Protein AF-A0A920HH70-F1 (afdb_monomer_lite)

Secondary structure (DSSP, 8-state):
---HHHHHHSHHHHHHHHHHTT---THHHHHHHHHHHHHHHHHHHHHHHHHHHHHHHHHHHHHHHTT---THHHHHHHHHHHHHHHHHHHHHHHHHHHHHHHHHHHHSPPPPPTT--

pLDDT: mean 84.67, std 9.02, range [58.12, 95.19]

Structure (mmCIF, N/CA/C/O backbone):
data_AF-A0A920HH70-F1
#
_entry.id   AF-A0A920HH70-F1
#
loop_
_atom_site.group_PDB
_atom_site.id
_atom_site.type_symbol
_atom_site.label_atom_id
_atom_site.label_alt_id
_atom_site.label_comp_id
_atom_site.label_asym_id
_atom_site.label_entity_id
_atom_site.label_seq_id
_atom_site.pdbx_PDB_ins_code
_atom_site.Cartn_x
_atom_site.Cartn_y
_atom_site.Cartn_z
_atom_site.occupancy
_atom_site.B_iso_or_equiv
_atom_site.auth_seq_id
_atom_site.auth_comp_id
_atom_site.auth_asym_id
_atom_site.auth_atom_id
_atom_site.pdbx_PDB_model_num
ATOM 1 N N . MET A 1 1 ? -2.884 -3.238 21.094 1.00 62.09 1 MET A N 1
ATOM 2 C CA . MET A 1 1 ? -3.672 -2.290 20.277 1.00 62.09 1 MET A CA 1
ATOM 3 C C . MET A 1 1 ? -4.639 -3.093 19.441 1.00 62.09 1 MET A C 1
ATOM 5 O O . MET A 1 1 ? -4.300 -4.215 19.083 1.00 62.09 1 MET A O 1
ATOM 9 N N . LEU A 1 2 ? -5.824 -2.552 19.180 1.00 64.88 2 LEU A N 1
ATOM 10 C CA . LEU A 1 2 ? -6.809 -3.215 18.337 1.00 64.88 2 LEU A CA 1
ATOM 11 C C . LEU A 1 2 ? -6.261 -3.312 16.903 1.00 64.88 2 LEU A C 1
ATOM 13 O O . LEU A 1 2 ? -5.752 -2.325 16.374 1.00 64.88 2 LEU A O 1
ATOM 17 N N . SER A 1 3 ? -6.305 -4.493 16.290 1.00 76.50 3 SER A N 1
ATOM 18 C CA . SER A 1 3 ? -5.786 -4.678 14.931 1.00 76.50 3 SER A CA 1
ATOM 19 C C . SER A 1 3 ? -6.721 -4.033 13.908 1.00 76.50 3 SER A C 1
ATOM 21 O O . SER A 1 3 ? -7.940 -4.154 14.013 1.00 76.50 3 SER A O 1
ATOM 23 N N . ILE A 1 4 ? -6.161 -3.402 12.871 1.00 80.06 4 ILE A N 1
ATOM 24 C CA . ILE A 1 4 ? -6.936 -2.832 11.749 1.00 80.06 4 ILE A CA 1
ATOM 25 C C . ILE A 1 4 ? -7.848 -3.875 11.109 1.00 80.06 4 ILE A C 1
ATOM 27 O O . ILE A 1 4 ? -8.967 -3.554 10.713 1.00 80.06 4 ILE A O 1
ATOM 31 N N . ASP A 1 5 ? -7.372 -5.116 11.001 1.00 77.50 5 ASP A N 1
ATOM 32 C CA . ASP A 1 5 ? -8.153 -6.219 10.451 1.00 77.50 5 ASP A CA 1
ATOM 33 C C . ASP A 1 5 ? -9.372 -6.527 11.325 1.00 77.50 5 ASP A C 1
ATOM 35 O O . ASP A 1 5 ? -10.465 -6.704 10.800 1.00 77.50 5 ASP A O 1
ATOM 39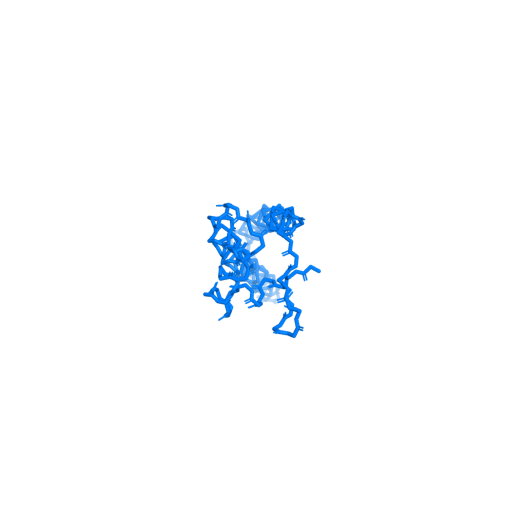 N N . THR A 1 6 ? -9.231 -6.479 12.652 1.00 78.31 6 THR A N 1
ATOM 40 C CA . THR A 1 6 ? -10.356 -6.613 13.592 1.00 78.31 6 THR A CA 1
ATOM 41 C C . THR A 1 6 ? -11.339 -5.453 13.446 1.00 78.31 6 THR A C 1
ATOM 43 O O . THR A 1 6 ? -12.541 -5.679 13.388 1.00 78.31 6 THR A O 1
ATOM 46 N N . ILE A 1 7 ? -10.842 -4.220 13.308 1.00 80.50 7 ILE A N 1
ATOM 47 C CA . ILE A 1 7 ? -11.682 -3.030 13.097 1.00 80.50 7 ILE A CA 1
ATOM 48 C C . ILE A 1 7 ? -12.455 -3.122 11.773 1.00 80.50 7 ILE A C 1
ATOM 50 O O . ILE A 1 7 ? -13.619 -2.735 11.705 1.00 80.50 7 ILE A O 1
ATOM 54 N N . SER A 1 8 ? -11.811 -3.631 10.721 1.00 77.38 8 SER A N 1
ATOM 55 C CA . SER A 1 8 ? -12.407 -3.729 9.385 1.00 77.38 8 SER A CA 1
ATOM 56 C C . SER A 1 8 ? -13.405 -4.885 9.284 1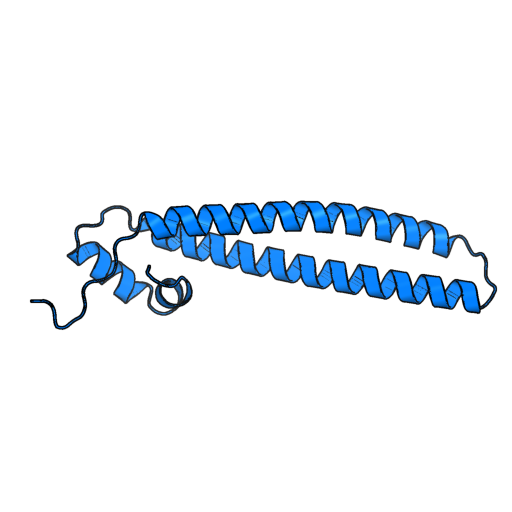.00 77.38 8 SER A C 1
ATOM 58 O O . SER A 1 8 ? -14.469 -4.709 8.699 1.00 77.38 8 SER A O 1
ATOM 60 N N . ASN A 1 9 ? -13.087 -6.047 9.863 1.00 81.31 9 ASN A N 1
ATOM 61 C CA . ASN A 1 9 ? -13.943 -7.236 9.816 1.00 81.31 9 ASN A CA 1
ATOM 62 C C . ASN A 1 9 ? -15.110 -7.152 10.809 1.00 81.31 9 ASN A C 1
ATOM 64 O O . ASN A 1 9 ? -16.223 -7.554 10.480 1.00 81.31 9 ASN A O 1
ATOM 68 N N . ASN A 1 10 ? -14.880 -6.580 11.995 1.00 83.31 10 ASN A N 1
ATOM 69 C CA . ASN A 1 10 ? -15.850 -6.523 13.090 1.00 83.31 10 ASN A CA 1
ATOM 70 C C . ASN A 1 10 ? -16.175 -5.065 13.444 1.00 83.31 10 ASN A C 1
ATOM 72 O O . ASN A 1 10 ? -16.160 -4.658 14.611 1.00 83.31 10 ASN A O 1
ATOM 76 N N . LYS A 1 11 ? -16.454 -4.248 12.423 1.00 82.62 11 LYS A N 1
ATOM 77 C CA . LYS A 1 11 ? -16.740 -2.814 12.579 1.00 82.62 11 LYS A CA 1
ATOM 78 C C . LYS A 1 11 ? -17.871 -2.550 13.574 1.00 82.62 11 LYS A C 1
ATOM 80 O O . LYS A 1 11 ? -17.734 -1.694 14.443 1.00 82.62 11 LYS A O 1
ATOM 85 N N . GLU A 1 12 ? -18.980 -3.277 13.462 1.00 82.81 12 GLU A N 1
ATOM 86 C CA . GLU A 1 12 ? -20.149 -3.082 14.329 1.00 82.81 12 GLU A CA 1
ATOM 87 C C . GLU A 1 12 ? -19.837 -3.404 15.792 1.00 82.81 12 GLU A C 1
ATOM 89 O O . GLU A 1 12 ? -20.122 -2.604 16.682 1.00 82.81 12 GLU A O 1
ATOM 94 N N . GLU A 1 13 ? -19.173 -4.531 16.034 1.00 82.12 13 GLU A N 1
ATOM 95 C CA . GLU A 1 13 ? -18.743 -4.957 17.366 1.00 82.12 13 GLU A CA 1
ATOM 96 C C . GLU A 1 13 ? -17.749 -3.959 17.977 1.00 82.12 13 GLU A C 1
ATOM 98 O O . GLU A 1 13 ? -17.882 -3.561 19.135 1.00 82.12 13 GLU A O 1
ATOM 103 N N . THR A 1 14 ? -16.825 -3.453 17.156 1.00 83.38 14 THR A N 1
ATOM 104 C CA . THR A 1 14 ? -15.879 -2.401 17.537 1.00 83.38 14 THR A CA 1
ATOM 105 C C . THR A 1 14 ? -16.597 -1.121 17.952 1.00 83.38 14 THR A C 1
ATOM 107 O O . THR A 1 14 ? -16.295 -0.552 19.000 1.00 83.38 14 THR A O 1
ATOM 110 N N . LEU A 1 15 ? -17.596 -0.679 17.187 1.00 84.62 15 LEU A N 1
ATOM 111 C CA . LEU A 1 15 ? -18.393 0.504 17.514 1.00 84.62 15 LEU A CA 1
ATOM 112 C C . LEU A 1 15 ? -19.191 0.322 18.813 1.00 84.62 15 LEU A C 1
ATOM 114 O O . LEU A 1 15 ? -19.272 1.253 19.616 1.00 84.62 15 LEU A O 1
ATOM 118 N N . ILE A 1 16 ? -19.768 -0.862 19.038 1.00 83.69 16 ILE A N 1
ATOM 119 C CA . ILE A 1 16 ? -20.511 -1.183 20.265 1.00 83.69 16 ILE A CA 1
ATOM 120 C C . ILE A 1 16 ? -19.569 -1.192 21.473 1.00 83.69 16 ILE A C 1
ATOM 122 O O . ILE A 1 16 ? -19.869 -0.557 22.485 1.00 83.69 16 ILE A O 1
ATOM 126 N N . GLY A 1 17 ? -18.415 -1.853 21.365 1.00 82.69 17 GLY A N 1
ATOM 127 C CA . GLY A 1 17 ? -17.402 -1.911 22.418 1.00 82.69 17 GLY A CA 1
ATOM 128 C C . GLY A 1 17 ? -16.839 -0.535 22.778 1.00 82.69 17 GLY A C 1
ATOM 129 O O . GLY A 1 17 ? -16.720 -0.187 23.955 1.00 82.69 17 GLY A O 1
ATOM 130 N N . LEU A 1 18 ? -16.579 0.297 21.769 1.00 84.19 18 LEU A N 1
ATOM 131 C CA . LEU A 1 18 ? -16.127 1.674 21.962 1.00 84.19 18 LEU A CA 1
ATOM 132 C C . LEU A 1 18 ? -17.201 2.547 22.615 1.00 84.19 18 LEU A C 1
ATOM 134 O O . LEU A 1 18 ? -16.889 3.294 23.543 1.00 84.19 18 LEU A O 1
ATOM 138 N N . LYS A 1 19 ? -18.472 2.402 22.217 1.00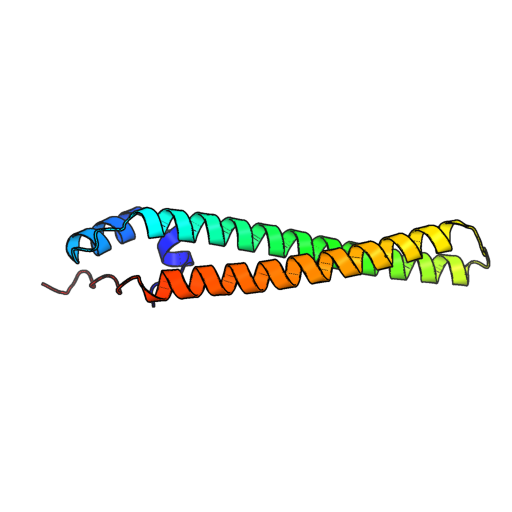 83.62 19 LYS A N 1
ATOM 139 C CA . LYS A 1 19 ? -19.596 3.071 22.891 1.00 83.62 19 LYS A CA 1
ATOM 140 C C . LYS A 1 19 ? -19.731 2.644 24.351 1.00 83.62 19 LYS A C 1
ATOM 142 O O . LYS A 1 19 ? -19.890 3.516 25.201 1.00 83.62 19 LYS A O 1
ATOM 147 N N . LYS A 1 20 ? -19.631 1.341 24.657 1.00 82.12 20 LYS A N 1
ATOM 148 C CA . LYS A 1 20 ? -19.655 0.823 26.041 1.00 82.12 20 LYS A CA 1
ATOM 149 C C . LYS A 1 20 ? -18.550 1.447 26.895 1.00 82.12 20 LYS A C 1
ATOM 151 O O . LYS A 1 20 ? -18.779 1.784 28.049 1.00 82.12 20 LYS A O 1
ATOM 156 N N . ARG A 1 21 ? -17.374 1.675 26.305 1.00 80.31 21 ARG A N 1
ATOM 157 C CA . ARG A 1 21 ? -16.237 2.339 26.956 1.00 80.31 21 ARG A CA 1
ATOM 158 C C . ARG A 1 21 ? -16.368 3.869 27.046 1.00 80.31 21 ARG A C 1
ATOM 160 O O . ARG A 1 21 ? -15.481 4.529 27.578 1.00 80.31 21 ARG A O 1
ATOM 167 N N . GLY A 1 22 ? -17.453 4.448 26.527 1.00 79.94 22 GLY A N 1
ATOM 168 C CA . GLY A 1 22 ? -17.688 5.893 26.520 1.00 79.94 22 GLY A CA 1
ATOM 169 C C . GLY A 1 22 ? -16.872 6.657 25.473 1.00 79.94 22 GLY A C 1
ATOM 170 O O . GLY A 1 22 ? -16.751 7.881 25.562 1.00 79.94 22 GLY A O 1
ATOM 171 N N . PHE A 1 23 ? -16.307 5.966 24.481 1.00 83.44 23 PHE A N 1
ATOM 172 C CA . PHE A 1 23 ? -15.563 6.599 23.398 1.00 83.44 23 PHE A CA 1
ATOM 173 C C . PHE A 1 23 ? -16.529 7.310 22.443 1.00 83.44 23 PHE A C 1
ATOM 175 O O . PHE A 1 23 ? -17.437 6.701 21.876 1.00 83.44 23 PHE A O 1
ATOM 182 N N . LYS A 1 24 ? -16.352 8.626 22.292 1.00 79.06 24 LYS A N 1
ATOM 183 C CA . LYS A 1 24 ? -17.288 9.487 21.550 1.00 79.06 24 LYS A CA 1
ATOM 184 C C . L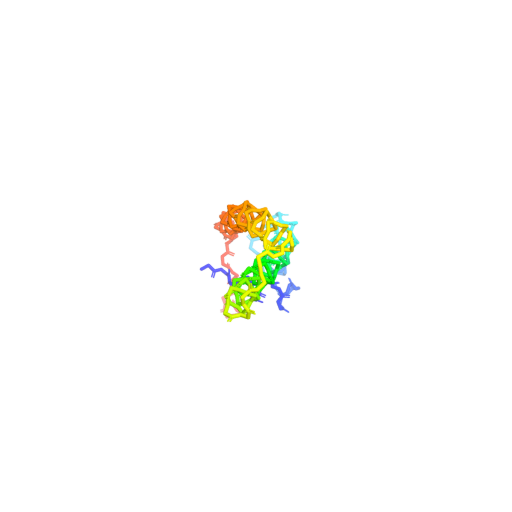YS A 1 24 ? -16.951 9.605 20.064 1.00 79.06 24 LYS A C 1
ATOM 186 O O . LYS A 1 24 ? -17.854 9.821 19.259 1.00 79.06 24 LYS A O 1
ATOM 191 N N . ASP A 1 25 ? -15.680 9.455 19.695 1.00 80.19 25 ASP A N 1
ATOM 192 C CA . ASP A 1 25 ? -15.216 9.723 18.332 1.00 80.19 25 ASP A CA 1
ATOM 193 C C . ASP A 1 25 ? -15.238 8.475 17.440 1.00 80.19 25 ASP A C 1
ATOM 195 O O . ASP A 1 25 ? -14.227 7.959 16.976 1.00 80.19 25 ASP A O 1
ATOM 199 N N . LEU A 1 26 ? -16.439 7.960 17.195 1.00 82.44 26 LEU A N 1
ATOM 200 C CA . LEU A 1 26 ? -16.641 6.757 16.383 1.00 82.44 26 LEU A CA 1
ATOM 201 C C . LEU A 1 26 ? -16.247 6.953 14.909 1.00 82.44 26 LEU A C 1
ATOM 203 O O . LEU A 1 26 ? -15.982 5.976 14.215 1.00 82.44 26 LEU A O 1
ATOM 207 N N . LYS A 1 27 ? -16.159 8.205 14.440 1.00 84.69 27 LYS A N 1
ATOM 208 C CA . LYS A 1 27 ? -15.751 8.546 13.067 1.00 84.69 27 LYS A CA 1
ATOM 209 C C . LYS A 1 27 ? -14.296 8.181 12.788 1.00 84.69 27 LYS A C 1
ATOM 211 O O . LYS A 1 27 ? -13.915 7.992 11.635 1.00 84.69 27 LYS A O 1
ATOM 216 N N . ILE A 1 28 ? -13.483 8.058 13.837 1.00 86.12 28 ILE A N 1
ATOM 217 C CA . ILE A 1 28 ? -12.087 7.643 13.724 1.00 86.12 28 ILE A CA 1
ATOM 218 C C . ILE A 1 28 ? -11.972 6.226 13.136 1.00 86.12 28 ILE A C 1
ATOM 220 O O . ILE A 1 28 ? -11.019 5.939 12.419 1.00 86.12 28 ILE A O 1
ATOM 224 N N . ILE A 1 29 ? -12.974 5.370 13.373 1.00 86.19 29 ILE A N 1
ATOM 225 C CA . ILE A 1 29 ? -13.035 4.006 12.837 1.00 86.19 29 ILE A CA 1
ATOM 226 C C . ILE A 1 29 ? -13.200 4.020 11.322 1.00 86.19 29 ILE A C 1
ATOM 228 O O . ILE A 1 29 ? -12.440 3.352 10.623 1.00 86.19 29 ILE A O 1
ATOM 232 N N . ASP A 1 30 ? -14.132 4.827 10.812 1.00 87.81 30 ASP A N 1
ATOM 233 C CA . ASP A 1 30 ? -14.303 5.020 9.370 1.00 87.81 30 ASP A CA 1
ATOM 234 C C . ASP A 1 30 ? -13.019 5.566 8.741 1.00 87.81 30 ASP A C 1
ATOM 236 O O . ASP A 1 30 ? -12.528 5.022 7.755 1.00 87.81 30 ASP A O 1
ATOM 240 N N . LYS A 1 31 ? -12.395 6.560 9.386 1.00 89.31 31 LYS A N 1
ATOM 241 C CA . LYS A 1 31 ? -11.138 7.150 8.916 1.00 89.31 31 LYS A CA 1
ATOM 242 C C . LYS A 1 31 ? -9.995 6.131 8.845 1.00 89.31 31 LYS A C 1
ATOM 244 O O . LYS A 1 31 ? -9.224 6.153 7.889 1.00 89.31 31 LYS A O 1
ATOM 249 N N . ILE A 1 32 ? -9.870 5.235 9.825 1.00 89.19 32 ILE A N 1
ATOM 250 C CA . ILE A 1 32 ? -8.858 4.165 9.809 1.00 89.19 32 ILE A CA 1
ATOM 251 C C . ILE A 1 32 ? -9.128 3.175 8.679 1.00 89.19 32 ILE A C 1
ATOM 253 O O . ILE A 1 32 ? -8.184 2.752 8.011 1.00 89.19 32 ILE A O 1
ATOM 257 N N . ILE A 1 33 ? -10.393 2.815 8.448 1.00 89.25 33 ILE A N 1
ATOM 258 C CA . ILE A 1 33 ? -10.777 1.932 7.342 1.00 89.25 33 ILE A CA 1
ATOM 259 C C . ILE A 1 33 ? -10.421 2.586 6.001 1.00 89.25 33 ILE A C 1
ATOM 261 O O . ILE A 1 33 ? -9.757 1.953 5.180 1.00 89.25 33 ILE A O 1
ATOM 265 N N . ASP A 1 34 ? -10.769 3.859 5.807 1.00 91.25 34 ASP A N 1
ATOM 266 C CA . ASP A 1 34 ? -10.451 4.613 4.589 1.00 91.25 34 ASP A CA 1
ATOM 267 C C . ASP A 1 34 ? -8.940 4.740 4.366 1.00 91.25 34 ASP A C 1
ATOM 269 O O . ASP A 1 34 ? -8.437 4.485 3.268 1.00 91.25 34 ASP A O 1
ATOM 273 N N . LEU A 1 35 ? -8.179 5.070 5.414 1.00 91.94 35 LEU A N 1
ATOM 274 C CA . LEU A 1 35 ? -6.721 5.125 5.333 1.00 91.94 35 LEU A CA 1
ATOM 275 C C . LEU A 1 35 ? -6.122 3.750 5.029 1.00 91.94 35 LEU A C 1
ATOM 277 O O . LEU A 1 35 ? -5.177 3.660 4.249 1.00 91.94 35 LEU A O 1
ATOM 281 N N . ASN A 1 36 ? -6.670 2.669 5.585 1.00 90.50 36 ASN A N 1
ATOM 282 C CA . ASN A 1 36 ? -6.220 1.312 5.282 1.00 90.50 36 ASN A CA 1
ATOM 283 C C . ASN A 1 36 ? -6.508 0.922 3.824 1.00 90.50 36 ASN A C 1
ATOM 285 O O . ASN A 1 36 ? -5.674 0.279 3.184 1.00 90.50 36 ASN A O 1
ATOM 289 N N . LEU A 1 37 ? -7.653 1.334 3.271 1.00 91.44 37 LEU A N 1
ATOM 290 C CA . LEU A 1 37 ? -7.954 1.169 1.847 1.00 91.44 37 LEU A CA 1
ATOM 291 C C . LEU A 1 37 ? -6.970 1.960 0.980 1.00 91.44 37 LEU A C 1
ATOM 293 O O . LEU A 1 37 ? -6.410 1.405 0.033 1.00 91.44 37 LEU A O 1
ATOM 297 N N . SER A 1 38 ? -6.695 3.215 1.345 1.00 92.62 38 SER A N 1
ATOM 298 C CA . SER A 1 38 ? -5.687 4.044 0.678 1.00 92.62 38 SER A CA 1
ATOM 299 C C . SER A 1 38 ? -4.304 3.388 0.726 1.00 92.62 38 SER A C 1
ATOM 301 O O . SER A 1 38 ? -3.658 3.225 -0.306 1.00 92.62 38 SER A O 1
ATOM 303 N N . ARG A 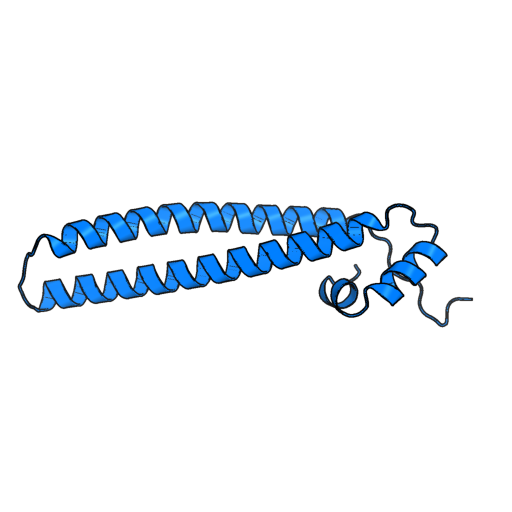1 39 ? -3.891 2.883 1.896 1.00 93.62 39 ARG A N 1
ATOM 304 C CA . ARG A 1 39 ? -2.639 2.138 2.089 1.00 93.62 39 ARG A CA 1
ATOM 305 C C . ARG A 1 39 ? -2.545 0.947 1.139 1.00 93.62 39 ARG A C 1
ATOM 307 O O . ARG A 1 39 ? -1.520 0.779 0.485 1.00 93.62 39 ARG A O 1
ATOM 314 N N . LYS A 1 40 ? -3.596 0.121 1.059 1.00 92.56 40 LYS A N 1
ATOM 315 C CA . LYS A 1 40 ? -3.645 -1.042 0.155 1.00 92.56 40 LYS A CA 1
ATOM 316 C C . LYS A 1 40 ? -3.536 -0.617 -1.310 1.00 92.56 40 LYS A C 1
ATOM 318 O O . LYS A 1 40 ? -2.789 -1.239 -2.057 1.00 92.56 40 LYS A O 1
ATOM 323 N N . LYS A 1 41 ? -4.223 0.459 -1.700 1.00 94.25 41 LYS A N 1
ATOM 324 C CA . LYS A 1 41 ? -4.175 1.003 -3.062 1.00 94.25 41 LYS A CA 1
ATOM 325 C C . LYS A 1 41 ? -2.778 1.511 -3.431 1.00 94.25 41 LYS A C 1
ATOM 327 O O . LYS A 1 41 ? -2.256 1.118 -4.466 1.00 94.25 41 LYS A O 1
ATOM 332 N N . ILE A 1 42 ? -2.157 2.316 -2.567 1.00 93.75 42 ILE A N 1
ATOM 333 C CA . ILE A 1 42 ? -0.790 2.828 -2.764 1.00 93.75 42 ILE A CA 1
ATOM 334 C C . ILE A 1 42 ? 0.204 1.667 -2.862 1.00 93.75 42 ILE A C 1
ATOM 336 O O . ILE A 1 42 ? 1.095 1.678 -3.706 1.00 93.75 42 ILE A O 1
ATOM 340 N N . GLN A 1 43 ? 0.042 0.646 -2.017 1.00 91.88 43 GLN A N 1
ATOM 341 C CA . GLN A 1 43 ? 0.902 -0.532 -2.034 1.00 91.88 43 GLN A CA 1
ATOM 342 C C . GLN A 1 43 ? 0.773 -1.317 -3.347 1.00 91.88 43 GLN A C 1
ATOM 344 O O . GLN A 1 43 ? 1.786 -1.653 -3.951 1.00 91.88 43 GLN A O 1
ATOM 349 N N . GLN A 1 44 ? -0.451 -1.518 -3.839 1.00 95.19 44 GLN A N 1
ATOM 350 C CA . GLN A 1 44 ? -0.689 -2.143 -5.140 1.00 95.19 44 GLN A CA 1
ATOM 351 C C . GLN A 1 44 ? -0.086 -1.326 -6.296 1.00 95.19 44 GLN A C 1
ATOM 353 O O . GLN A 1 44 ? 0.502 -1.893 -7.215 1.00 95.19 44 GLN A O 1
ATOM 358 N N . GLU A 1 45 ? -0.209 0.001 -6.254 1.00 93.62 45 GLU A N 1
ATOM 359 C CA . GLU A 1 45 ? 0.354 0.893 -7.272 1.00 93.62 45 GLU A CA 1
ATOM 360 C C . GLU A 1 45 ? 1.891 0.865 -7.269 1.00 93.62 45 GLU A C 1
ATOM 362 O O . GLU A 1 45 ? 2.514 0.802 -8.328 1.00 93.62 45 GLU A O 1
ATOM 367 N N . LEU A 1 46 ? 2.510 0.813 -6.085 1.00 93.75 46 LEU A N 1
ATOM 368 C CA . LEU A 1 46 ? 3.951 0.600 -5.930 1.00 93.75 46 LEU A CA 1
ATOM 369 C C . LEU A 1 46 ? 4.408 -0.725 -6.533 1.00 93.75 46 LEU A C 1
ATOM 371 O O . LEU A 1 46 ? 5.370 -0.736 -7.302 1.00 93.75 46 LEU A O 1
ATOM 375 N N . ASP A 1 47 ? 3.723 -1.822 -6.217 1.00 93.12 47 ASP A N 1
ATOM 376 C CA . ASP A 1 47 ? 4.053 -3.145 -6.752 1.00 93.12 47 ASP A CA 1
ATOM 377 C C . ASP A 1 47 ? 3.947 -3.162 -8.283 1.00 93.12 47 ASP A C 1
ATOM 379 O O . ASP A 1 47 ? 4.812 -3.714 -8.972 1.00 93.12 47 ASP A O 1
ATOM 383 N N . GLN A 1 48 ? 2.938 -2.485 -8.835 1.00 94.19 48 GLN A N 1
ATOM 384 C CA . GLN A 1 48 ? 2.769 -2.350 -10.277 1.00 94.19 48 GLN A CA 1
ATOM 385 C C . GLN A 1 48 ? 3.889 -1.522 -10.922 1.00 94.19 48 GLN A C 1
ATOM 387 O O . GLN A 1 48 ? 4.440 -1.932 -11.944 1.00 94.19 48 GLN A O 1
ATOM 392 N N . ILE A 1 49 ? 4.300 -0.413 -10.305 1.00 92.81 49 ILE A N 1
ATOM 393 C CA . ILE A 1 49 ? 5.427 0.402 -10.781 1.00 92.81 49 ILE A CA 1
ATOM 394 C C . ILE A 1 49 ? 6.744 -0.379 -10.728 1.00 92.81 49 ILE A C 1
ATOM 396 O O . ILE A 1 49 ? 7.546 -0.306 -11.662 1.00 92.81 49 ILE A O 1
ATOM 400 N N . LEU A 1 50 ? 6.979 -1.150 -9.664 1.00 91.56 50 LEU A N 1
ATOM 401 C CA . LEU A 1 50 ? 8.160 -2.006 -9.548 1.00 91.56 50 LEU A CA 1
ATOM 402 C C . LEU A 1 50 ? 8.167 -3.083 -10.635 1.00 91.56 50 LEU A C 1
ATOM 404 O O . LEU A 1 50 ? 9.203 -3.333 -11.258 1.00 91.56 50 LEU A O 1
ATOM 408 N N . PHE A 1 51 ? 7.010 -3.686 -10.909 1.00 93.06 51 PHE A N 1
ATOM 409 C CA . PHE A 1 51 ? 6.853 -4.635 -12.002 1.00 93.06 51 PHE A CA 1
ATOM 410 C C . PHE A 1 51 ? 7.150 -3.992 -13.365 1.00 93.06 51 PHE A C 1
ATOM 412 O O . PHE A 1 51 ? 7.942 -4.537 -14.139 1.00 93.06 51 PHE A O 1
ATOM 419 N N . GLU A 1 52 ? 6.585 -2.816 -13.648 1.00 91.62 52 GLU A N 1
ATOM 420 C CA . GLU A 1 52 ? 6.833 -2.079 -14.890 1.00 91.62 52 GLU A CA 1
ATOM 421 C C . GLU A 1 52 ? 8.304 -1.681 -15.047 1.00 91.62 52 GLU A C 1
ATOM 423 O O . GLU A 1 52 ? 8.885 -1.897 -16.110 1.00 91.62 52 GLU A O 1
ATOM 428 N N . SER A 1 53 ? 8.938 -1.178 -13.987 1.00 90.50 53 SER A N 1
ATOM 429 C CA . SER A 1 53 ? 10.357 -0.800 -13.979 1.00 90.50 53 SER A CA 1
ATOM 430 C C . SER A 1 53 ? 11.275 -1.991 -14.288 1.00 90.50 53 SER A C 1
ATOM 432 O O . SER A 1 53 ? 12.189 -1.899 -15.118 1.00 90.50 53 SER A O 1
ATOM 434 N N . ASN A 1 54 ? 10.988 -3.154 -13.694 1.00 91.31 54 ASN A N 1
ATOM 435 C CA . ASN A 1 54 ? 11.708 -4.394 -13.980 1.00 91.31 54 ASN A CA 1
ATOM 436 C C . ASN A 1 54 ? 11.495 -4.861 -15.427 1.00 91.31 54 ASN A C 1
ATOM 438 O O . ASN A 1 54 ? 12.433 -5.320 -16.081 1.00 91.31 54 ASN A O 1
ATOM 442 N N . ASN A 1 55 ? 10.274 -4.729 -15.947 1.00 92.38 55 ASN A N 1
ATOM 443 C CA . ASN A 1 55 ? 9.945 -5.096 -17.322 1.00 92.38 55 ASN A CA 1
ATOM 444 C C . ASN A 1 55 ? 10.657 -4.180 -18.332 1.00 92.38 55 ASN A C 1
ATOM 446 O O . ASN A 1 55 ? 11.266 -4.657 -19.287 1.00 92.38 55 ASN A O 1
ATOM 450 N N . ILE A 1 56 ? 10.680 -2.870 -18.074 1.00 89.62 56 ILE A N 1
ATOM 451 C CA . ILE A 1 56 ? 11.441 -1.895 -18.864 1.00 89.62 56 ILE A CA 1
ATOM 452 C C . ILE A 1 56 ? 12.932 -2.242 -18.861 1.00 89.62 56 ILE A C 1
ATOM 454 O O . ILE A 1 56 ? 13.551 -2.274 -19.921 1.00 89.62 56 ILE A O 1
ATOM 458 N N . SER A 1 57 ? 13.499 -2.573 -17.699 1.00 87.94 57 SER A N 1
ATOM 459 C CA . SER A 1 57 ? 14.912 -2.956 -17.580 1.00 87.94 57 SER A CA 1
ATOM 460 C C . SER A 1 57 ? 15.254 -4.201 -18.411 1.00 87.94 57 SER A C 1
ATOM 462 O O . SER A 1 57 ? 16.291 -4.242 -19.082 1.00 87.94 57 SER A O 1
ATOM 464 N N . LYS A 1 58 ? 14.361 -5.203 -18.428 1.00 90.06 58 LYS A N 1
ATOM 465 C CA . LYS A 1 58 ? 14.491 -6.388 -19.292 1.00 90.06 58 LYS A CA 1
ATOM 466 C C . LYS A 1 58 ? 14.417 -6.024 -20.774 1.00 90.06 58 LYS A C 1
ATOM 468 O O . LYS A 1 58 ? 15.323 -6.396 -21.513 1.00 90.06 58 LYS A O 1
ATOM 473 N N . LYS A 1 59 ? 13.419 -5.233 -21.186 1.00 87.38 59 LYS A N 1
ATOM 474 C CA . LYS A 1 59 ? 13.268 -4.770 -22.578 1.00 87.38 59 LYS A CA 1
ATOM 475 C C . LYS A 1 59 ? 14.494 -4.008 -23.066 1.00 87.38 59 LYS A C 1
ATOM 477 O O . LYS A 1 59 ? 14.978 -4.270 -24.159 1.00 87.38 59 LYS A O 1
ATOM 482 N N . ILE A 1 60 ? 15.037 -3.107 -22.245 1.00 85.44 60 ILE A N 1
ATOM 483 C CA . ILE A 1 60 ? 16.274 -2.384 -22.564 1.00 85.44 60 ILE A CA 1
ATOM 484 C C . ILE A 1 60 ? 17.420 -3.382 -22.789 1.00 85.44 60 ILE A C 1
ATOM 486 O O . ILE A 1 60 ? 18.125 -3.292 -23.791 1.00 85.44 60 ILE A O 1
ATOM 490 N N . SER A 1 61 ? 17.580 -4.360 -21.894 1.00 86.62 61 SER A N 1
ATOM 491 C CA . SER A 1 61 ? 18.640 -5.372 -21.997 1.00 86.62 61 SER A CA 1
ATOM 492 C C . SER A 1 61 ? 18.512 -6.243 -23.253 1.00 86.62 61 SER A C 1
ATOM 494 O O . SER A 1 61 ? 19.522 -6.594 -23.858 1.00 86.62 61 SER A O 1
ATOM 496 N N . GLU A 1 62 ? 17.289 -6.592 -23.654 1.00 87.50 62 GLU A N 1
ATOM 497 C CA . GLU A 1 62 ? 17.010 -7.334 -24.889 1.00 87.50 62 GLU A CA 1
ATOM 498 C C . GLU A 1 62 ? 17.330 -6.507 -26.136 1.00 87.50 62 GLU A C 1
ATOM 500 O O . GLU A 1 62 ? 18.028 -7.006 -27.018 1.00 87.50 62 GLU A O 1
ATOM 505 N N . ILE A 1 63 ? 16.916 -5.235 -26.173 1.00 83.69 63 ILE A N 1
ATOM 506 C CA . ILE A 1 63 ? 17.195 -4.325 -27.295 1.00 83.69 63 ILE A CA 1
ATOM 507 C C . ILE A 1 63 ? 18.710 -4.178 -27.507 1.00 83.69 63 ILE A C 1
ATOM 509 O O . ILE A 1 63 ? 19.196 -4.362 -28.626 1.00 83.69 63 ILE A O 1
ATOM 513 N N . PHE A 1 64 ? 19.471 -3.962 -26.426 1.00 80.12 64 PHE A N 1
ATOM 514 C CA . PHE A 1 64 ? 20.935 -3.891 -26.490 1.00 80.12 64 PHE A CA 1
ATOM 515 C C . PHE A 1 64 ? 21.575 -5.195 -26.988 1.00 80.12 64 PHE A C 1
ATOM 517 O O . PHE A 1 64 ? 22.541 -5.145 -27.747 1.00 80.12 64 PHE A O 1
ATOM 524 N N . LYS A 1 65 ? 21.041 -6.365 -26.608 1.00 82.94 65 LYS A N 1
ATOM 525 C CA . LYS A 1 65 ? 21.524 -7.664 -27.115 1.00 82.94 65 LYS A CA 1
ATOM 526 C C . LYS A 1 65 ? 21.226 -7.867 -28.599 1.00 82.94 65 LYS A C 1
ATOM 528 O O . LYS A 1 65 ? 22.017 -8.506 -29.283 1.00 82.94 65 LYS A O 1
ATOM 533 N N . SER A 1 66 ? 20.109 -7.336 -29.091 1.00 81.44 66 SER A N 1
ATOM 534 C CA . SER A 1 66 ? 19.726 -7.421 -30.506 1.00 81.44 66 SER A CA 1
ATOM 535 C C . SER A 1 66 ? 20.484 -6.459 -31.433 1.00 81.44 66 SER A C 1
ATOM 537 O O . SER A 1 66 ? 20.279 -6.510 -32.640 1.00 81.44 66 SER A O 1
ATOM 539 N N . GLY A 1 67 ? 21.371 -5.604 -30.905 1.00 71.19 67 GLY A N 1
ATOM 540 C CA . GLY A 1 67 ? 22.231 -4.720 -31.706 1.00 71.19 67 GLY A CA 1
ATOM 541 C C . GLY A 1 67 ? 21.541 -3.479 -32.288 1.00 71.19 67 GLY A C 1
ATOM 542 O O . GLY A 1 67 ? 22.201 -2.681 -32.951 1.00 71.19 67 GLY A O 1
ATOM 543 N N . ASN A 1 68 ? 20.248 -3.281 -32.015 1.00 68.19 68 ASN A N 1
ATOM 544 C CA . ASN A 1 68 ? 19.505 -2.093 -32.430 1.00 68.19 68 ASN A CA 1
ATOM 545 C C . ASN A 1 68 ? 19.699 -0.965 -31.407 1.00 68.19 68 ASN A C 1
ATOM 547 O O . ASN A 1 68 ? 19.204 -1.036 -30.284 1.00 68.19 68 ASN A O 1
ATOM 551 N N . ASN A 1 69 ? 20.400 0.098 -31.804 1.00 63.25 69 ASN A N 1
ATOM 552 C CA . ASN A 1 69 ? 20.545 1.334 -31.023 1.00 63.25 69 ASN A CA 1
ATOM 553 C C . ASN A 1 69 ? 19.398 2.306 -31.335 1.00 63.25 69 ASN A C 1
ATOM 555 O O . ASN A 1 69 ? 19.633 3.443 -31.732 1.00 63.25 69 ASN A O 1
ATOM 559 N N . ASP A 1 70 ? 18.163 1.825 -31.224 1.00 62.81 70 ASP A N 1
ATOM 560 C CA . ASP A 1 70 ? 16.984 2.581 -31.641 1.00 62.81 70 ASP A CA 1
ATOM 561 C C . ASP A 1 70 ? 16.513 3.558 -30.556 1.00 62.81 70 ASP A C 1
ATOM 563 O O . ASP A 1 70 ? 16.581 3.258 -29.357 1.00 62.81 70 ASP A O 1
ATOM 567 N N . ASP A 1 71 ? 15.940 4.687 -30.984 1.00 67.50 71 ASP A N 1
ATOM 568 C CA . ASP A 1 71 ? 15.355 5.763 -30.157 1.00 67.50 71 ASP A CA 1
ATOM 569 C C . ASP A 1 71 ? 14.426 5.257 -29.033 1.00 67.50 71 ASP A C 1
ATOM 571 O O . ASP A 1 71 ? 14.280 5.881 -27.977 1.00 67.50 71 ASP A O 1
ATOM 575 N N . SER A 1 72 ? 13.871 4.055 -29.209 1.00 71.94 72 SER A N 1
ATOM 576 C CA . SER A 1 72 ? 13.085 3.312 -28.220 1.00 71.94 72 SER A CA 1
ATOM 577 C C . SER A 1 72 ? 13.790 3.134 -26.865 1.00 71.94 72 SER A C 1
ATOM 579 O O . SER A 1 72 ? 13.128 3.145 -25.825 1.00 71.94 72 SER A O 1
ATOM 581 N N . VAL A 1 73 ? 15.123 2.989 -26.830 1.00 79.94 73 VAL A N 1
ATOM 582 C CA . VAL A 1 73 ? 15.882 2.859 -25.569 1.00 79.94 73 VAL A CA 1
ATOM 583 C C . VAL A 1 73 ? 15.859 4.161 -24.772 1.00 79.94 73 VAL A C 1
ATOM 585 O O . VAL A 1 73 ? 15.747 4.118 -23.544 1.00 79.94 73 VAL A O 1
ATOM 588 N N . SER A 1 74 ? 15.941 5.309 -25.449 1.00 81.00 74 SER A N 1
ATOM 589 C CA . SER A 1 74 ? 15.911 6.621 -24.797 1.00 81.00 74 SER A CA 1
ATOM 590 C C . SER A 1 74 ? 14.569 6.837 -24.095 1.00 81.00 74 SER A C 1
ATOM 592 O O . SER A 1 74 ? 14.526 7.079 -22.888 1.00 81.00 74 SER A O 1
ATOM 594 N N . THR A 1 75 ? 13.461 6.584 -24.800 1.00 84.62 75 THR A N 1
ATOM 595 C CA . THR A 1 75 ? 12.105 6.692 -24.236 1.00 84.62 75 THR A CA 1
ATOM 596 C C . THR A 1 75 ? 11.877 5.726 -23.069 1.00 84.62 75 THR A C 1
ATOM 598 O O . THR A 1 75 ? 11.218 6.064 -22.086 1.00 84.62 75 THR A O 1
ATOM 601 N N . LEU A 1 76 ? 12.419 4.505 -23.143 1.00 85.62 76 LEU A N 1
ATOM 602 C CA . LEU A 1 76 ? 12.329 3.531 -22.051 1.00 85.62 76 LEU A CA 1
ATOM 603 C C . LEU A 1 76 ? 13.137 3.963 -20.819 1.00 85.62 76 LEU A C 1
ATOM 605 O O . LEU A 1 76 ? 12.670 3.780 -19.694 1.00 85.62 76 LEU A O 1
ATOM 609 N N . LYS A 1 77 ? 14.314 4.571 -21.008 1.00 85.06 77 LYS A N 1
ATOM 610 C CA . LYS A 1 77 ? 15.104 5.147 -19.908 1.00 85.06 77 LYS A CA 1
ATOM 611 C C . LYS A 1 77 ? 14.389 6.324 -19.248 1.00 85.06 77 LYS A C 1
ATOM 613 O O . LYS A 1 77 ? 14.352 6.379 -18.020 1.00 85.06 77 LYS A O 1
ATOM 618 N N . GLU A 1 78 ? 13.777 7.212 -20.029 1.00 88.25 78 GLU A N 1
ATOM 619 C CA . GLU A 1 78 ? 12.961 8.311 -19.495 1.00 88.25 78 GLU A CA 1
ATOM 620 C C . GLU A 1 78 ? 11.788 7.783 -18.664 1.00 88.25 78 GLU A C 1
ATOM 622 O O . GLU A 1 78 ? 11.620 8.184 -17.512 1.00 88.25 78 GLU A O 1
ATOM 627 N N . LYS A 1 79 ? 11.040 6.802 -19.190 1.00 88.38 79 LYS A N 1
ATOM 628 C CA . LYS A 1 79 ? 9.962 6.133 -18.443 1.00 88.38 79 LYS A CA 1
ATOM 629 C C . LYS A 1 79 ? 10.465 5.478 -17.159 1.00 88.38 79 LYS A C 1
ATOM 631 O O . LYS A 1 79 ? 9.818 5.603 -16.127 1.00 88.38 79 LYS A O 1
ATOM 636 N N . SER A 1 80 ? 11.616 4.806 -17.191 1.00 89.00 80 SER A N 1
ATOM 637 C CA . SER A 1 80 ? 12.214 4.214 -15.987 1.00 89.00 80 SER A CA 1
ATOM 638 C C . SER A 1 80 ? 12.552 5.278 -14.935 1.00 89.00 80 SER A C 1
ATOM 640 O O . SER A 1 80 ? 12.312 5.061 -13.746 1.00 89.00 80 SER A O 1
ATOM 642 N N . SER A 1 81 ? 13.049 6.443 -15.358 1.00 90.44 81 SER A N 1
ATOM 643 C CA . SER A 1 81 ? 13.334 7.562 -14.457 1.00 90.44 81 SER A CA 1
ATOM 644 C C . SER A 1 81 ? 12.056 8.152 -13.846 1.00 90.44 81 SER A C 1
ATOM 646 O O . SER A 1 81 ? 12.007 8.375 -12.637 1.00 90.44 81 SER A O 1
ATOM 648 N N . ASP A 1 82 ? 11.005 8.346 -14.648 1.00 91.88 82 ASP A N 1
ATOM 649 C CA . ASP A 1 82 ? 9.695 8.822 -14.178 1.00 91.88 82 ASP A CA 1
ATOM 650 C C . ASP A 1 82 ? 9.053 7.842 -13.181 1.00 91.88 82 ASP A C 1
ATOM 652 O O . ASP A 1 82 ? 8.636 8.231 -12.089 1.00 91.88 82 ASP A O 1
ATOM 656 N N . LEU A 1 83 ? 9.073 6.543 -13.497 1.00 91.75 83 LEU A N 1
ATOM 657 C CA . LEU A 1 83 ? 8.596 5.488 -12.601 1.00 91.75 83 LEU A CA 1
ATOM 658 C C . LEU A 1 83 ? 9.379 5.454 -11.286 1.00 91.75 83 LEU A C 1
ATOM 660 O O . LEU A 1 83 ? 8.789 5.248 -10.228 1.00 91.75 83 LEU A O 1
ATOM 664 N N . LYS A 1 84 ? 10.693 5.703 -11.316 1.00 90.44 84 LYS A N 1
ATOM 665 C CA . LYS A 1 84 ? 11.514 5.784 -10.101 1.00 90.44 84 LYS A CA 1
ATOM 666 C C . LYS A 1 84 ? 11.112 6.970 -9.219 1.00 90.44 84 LYS A C 1
ATOM 668 O O . LYS A 1 84 ? 11.057 6.822 -7.999 1.00 90.44 84 LYS A O 1
ATOM 673 N N . LEU A 1 85 ? 10.799 8.124 -9.815 1.00 92.69 85 LEU A N 1
ATOM 674 C CA . LEU A 1 85 ? 10.290 9.288 -9.081 1.00 92.69 85 LEU A CA 1
ATOM 675 C C . LEU A 1 85 ? 8.906 9.014 -8.481 1.00 92.69 85 LEU A C 1
ATOM 677 O O . LEU A 1 85 ? 8.699 9.269 -7.293 1.00 92.69 85 LEU A O 1
ATOM 681 N N . LYS A 1 86 ? 7.986 8.437 -9.264 1.00 92.25 86 LYS A N 1
ATOM 682 C CA . LYS A 1 86 ? 6.651 8.035 -8.792 1.00 92.25 86 LYS A CA 1
ATOM 683 C C . LYS A 1 86 ? 6.722 7.010 -7.668 1.00 92.25 86 LYS A C 1
ATOM 685 O O . LYS A 1 86 ? 6.060 7.183 -6.652 1.00 92.25 86 LYS A O 1
ATOM 690 N N . SER A 1 87 ? 7.569 5.992 -7.812 1.00 92.19 87 SER A N 1
ATOM 691 C CA . SER A 1 87 ? 7.802 4.982 -6.778 1.00 92.19 87 SER A CA 1
ATOM 692 C C . SER A 1 87 ? 8.280 5.618 -5.476 1.00 92.19 87 SER A C 1
ATOM 694 O O . SER A 1 87 ? 7.744 5.314 -4.416 1.00 92.19 87 SER A O 1
ATOM 696 N N . LYS A 1 88 ? 9.228 6.561 -5.540 1.00 93.69 88 LYS A N 1
ATOM 697 C CA . LYS A 1 88 ? 9.689 7.268 -4.342 1.00 93.69 88 LYS A CA 1
ATOM 698 C C . LYS A 1 88 ? 8.558 8.062 -3.683 1.00 93.69 88 LYS A C 1
ATOM 700 O O . LYS A 1 88 ? 8.336 7.916 -2.488 1.00 93.69 88 LYS A O 1
ATOM 705 N N . ASN A 1 89 ? 7.802 8.830 -4.468 1.00 94.00 89 ASN A N 1
ATOM 706 C CA . ASN A 1 89 ? 6.682 9.616 -3.953 1.00 94.00 89 ASN A CA 1
ATOM 707 C C . ASN A 1 89 ? 5.607 8.736 -3.292 1.00 94.00 89 ASN A C 1
ATOM 709 O O . ASN A 1 89 ? 5.168 9.030 -2.184 1.00 94.00 89 ASN A O 1
ATOM 713 N N . LEU A 1 90 ? 5.221 7.634 -3.938 1.00 93.44 90 LEU A N 1
ATOM 714 C CA . LEU A 1 90 ? 4.244 6.694 -3.389 1.00 93.44 90 LEU A CA 1
ATOM 715 C C . LEU A 1 90 ? 4.772 5.974 -2.147 1.00 93.44 90 LEU A C 1
ATOM 717 O O . LEU A 1 90 ? 3.999 5.717 -1.231 1.00 93.44 90 LEU A O 1
ATOM 721 N N . SER A 1 91 ? 6.072 5.678 -2.079 1.00 92.75 91 SER A N 1
ATOM 722 C CA . SER A 1 91 ? 6.695 5.113 -0.878 1.00 92.75 91 SER A CA 1
ATOM 723 C C . SER A 1 91 ? 6.603 6.080 0.301 1.00 92.75 91 SER A C 1
ATOM 725 O O . SER A 1 91 ? 6.174 5.678 1.382 1.00 92.75 91 SER A O 1
ATOM 727 N N . ASP A 1 92 ? 6.914 7.359 0.081 1.00 94.81 92 ASP A N 1
ATOM 728 C CA . ASP A 1 92 ? 6.796 8.398 1.109 1.00 94.81 92 ASP A CA 1
ATOM 729 C C . ASP A 1 92 ? 5.326 8.568 1.550 1.00 94.81 92 ASP A C 1
ATOM 731 O O . ASP A 1 92 ? 5.021 8.649 2.743 1.00 94.81 92 ASP A O 1
ATOM 735 N N . GLN A 1 93 ? 4.381 8.554 0.600 1.00 93.38 93 GLN A N 1
ATOM 736 C CA . GLN A 1 93 ? 2.944 8.579 0.903 1.00 93.38 93 GLN A CA 1
ATOM 737 C C . GLN A 1 93 ? 2.488 7.341 1.684 1.00 93.38 93 GLN A C 1
ATOM 739 O O . GLN A 1 93 ? 1.651 7.454 2.583 1.00 93.38 93 GLN A O 1
ATOM 744 N N . LEU A 1 94 ? 3.025 6.162 1.363 1.00 93.62 94 LEU A N 1
ATOM 745 C CA . LEU A 1 94 ? 2.710 4.917 2.051 1.00 93.62 94 LEU A CA 1
ATOM 746 C C . LEU A 1 94 ? 3.187 4.962 3.503 1.00 93.62 94 LEU A C 1
ATOM 748 O O . LEU A 1 94 ? 2.433 4.574 4.396 1.00 93.62 94 LEU A O 1
ATOM 752 N N . GLU A 1 95 ? 4.414 5.425 3.749 1.00 94.12 95 GLU A N 1
ATOM 753 C CA . GLU A 1 95 ? 4.942 5.595 5.106 1.00 94.12 95 GLU A CA 1
ATOM 754 C C . GLU A 1 95 ? 4.124 6.604 5.901 1.00 94.12 95 GLU A C 1
ATOM 756 O O . GLU A 1 95 ? 3.712 6.305 7.022 1.00 94.12 95 GLU A O 1
ATOM 761 N N . LYS A 1 96 ? 3.790 7.746 5.294 1.00 94.19 96 LYS A N 1
ATOM 762 C CA . LYS A 1 96 ? 2.928 8.743 5.929 1.00 94.19 96 LYS A CA 1
ATOM 763 C C . LYS A 1 96 ? 1.561 8.163 6.289 1.00 94.19 96 LYS A C 1
ATOM 765 O O . LYS A 1 96 ? 1.136 8.262 7.431 1.00 94.19 96 LYS A O 1
ATOM 770 N N . THR A 1 97 ? 0.921 7.463 5.353 1.00 92.75 97 THR A N 1
ATOM 771 C CA . THR A 1 97 ? -0.381 6.816 5.584 1.00 92.75 97 THR A CA 1
ATOM 772 C C . THR A 1 97 ? -0.297 5.772 6.700 1.00 92.75 97 THR A C 1
ATOM 774 O O . THR A 1 97 ? -1.197 5.677 7.529 1.00 92.75 97 THR A O 1
ATOM 777 N N . LYS A 1 98 ? 0.787 4.987 6.762 1.00 91.12 98 LYS A N 1
ATOM 778 C CA . LYS A 1 98 ? 1.024 4.029 7.855 1.00 91.12 98 LYS A CA 1
ATOM 779 C C 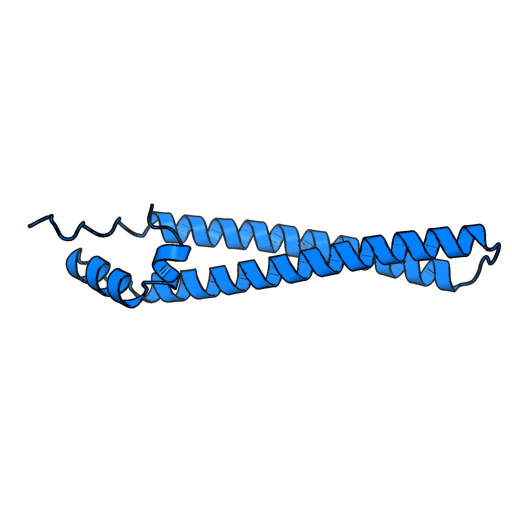. LYS A 1 98 ? 1.188 4.733 9.202 1.00 91.12 98 LYS A C 1
ATOM 781 O O . LYS A 1 98 ? 0.638 4.244 10.186 1.00 91.12 98 LYS A O 1
ATOM 786 N N . SER A 1 99 ? 1.907 5.853 9.236 1.00 93.00 99 SER A N 1
ATOM 787 C CA . SER A 1 99 ? 2.071 6.668 10.442 1.00 93.00 99 SER A CA 1
ATOM 788 C C . SER A 1 99 ? 0.734 7.242 10.907 1.00 93.00 99 SER A C 1
ATOM 790 O O . SER A 1 99 ? 0.374 7.060 12.065 1.00 93.00 99 SER A O 1
ATOM 792 N N . ASP A 1 100 ? -0.050 7.825 9.996 1.00 91.25 100 ASP A N 1
ATOM 793 C CA . ASP A 1 100 ? -1.375 8.382 10.295 1.00 91.25 100 ASP A CA 1
ATOM 794 C C . ASP A 1 100 ? -2.315 7.306 10.865 1.00 91.25 100 ASP A C 1
ATOM 796 O O . ASP A 1 100 ? -3.014 7.517 11.855 1.00 91.25 100 ASP A O 1
ATOM 800 N N . ILE A 1 101 ? -2.312 6.111 10.266 1.00 89.75 101 ILE A N 1
ATOM 801 C CA . ILE A 1 101 ? -3.060 4.957 10.772 1.00 89.75 101 ILE A CA 1
ATOM 802 C C . ILE A 1 101 ? -2.598 4.583 12.184 1.00 89.75 101 ILE A C 1
ATOM 804 O O . ILE A 1 101 ? -3.433 4.335 13.053 1.00 89.75 101 ILE A O 1
ATOM 808 N N . PHE A 1 102 ? -1.285 4.509 12.410 1.00 88.75 102 PHE A N 1
ATOM 809 C CA . PHE A 1 102 ? -0.721 4.136 13.702 1.00 88.75 102 PHE A CA 1
ATOM 810 C C . PHE A 1 102 ? -1.105 5.143 14.788 1.00 88.75 102 PHE A C 1
ATOM 812 O O . PHE A 1 102 ? -1.596 4.737 15.839 1.00 88.75 102 PHE A O 1
ATOM 819 N N . GLU A 1 103 ? -0.973 6.441 14.513 1.00 89.62 103 GLU A N 1
ATOM 820 C CA . GLU A 1 103 ? -1.398 7.504 15.424 1.00 89.62 103 GLU A CA 1
ATOM 821 C C . GLU A 1 103 ? -2.877 7.369 15.786 1.00 89.62 103 GLU A C 1
ATOM 823 O O . GLU A 1 103 ? -3.215 7.343 16.969 1.00 89.62 103 GLU A O 1
ATOM 828 N N . LEU A 1 104 ? -3.763 7.175 14.806 1.00 87.38 104 LEU A N 1
ATOM 829 C CA . LEU A 1 104 ? -5.192 7.002 15.083 1.00 87.38 104 LEU A CA 1
ATOM 830 C C . LEU A 1 104 ? -5.461 5.747 15.921 1.00 87.38 104 LEU A C 1
ATOM 832 O O . LEU A 1 104 ? -6.228 5.808 16.881 1.00 87.38 104 LEU A O 1
ATOM 836 N N . LEU A 1 105 ? -4.794 4.628 15.631 1.00 84.94 105 LEU A N 1
ATOM 837 C CA . LEU A 1 105 ? -4.918 3.403 16.427 1.00 84.94 105 LEU A CA 1
ATOM 838 C C . LEU A 1 105 ? -4.443 3.586 17.868 1.00 84.94 105 LEU A C 1
ATOM 840 O O . LEU A 1 105 ? -5.017 2.974 18.766 1.00 84.94 105 LEU A O 1
ATOM 844 N N . THR A 1 106 ? -3.436 4.430 18.109 1.00 85.19 106 THR A N 1
ATOM 845 C CA . THR A 1 106 ? -2.966 4.711 19.474 1.00 85.19 106 THR A CA 1
ATOM 846 C C . THR A 1 106 ? -3.997 5.462 20.314 1.00 85.19 106 THR A C 1
ATOM 848 O O . THR A 1 106 ? -4.019 5.306 21.534 1.00 85.19 106 THR A O 1
ATOM 851 N N . THR A 1 107 ? -4.888 6.229 19.676 1.00 84.12 107 THR A N 1
ATOM 852 C CA . THR A 1 107 ? -5.969 6.948 20.370 1.00 84.12 107 THR A CA 1
ATOM 853 C C . THR A 1 107 ? -7.152 6.049 20.731 1.00 84.12 107 THR A C 1
ATOM 855 O O . THR A 1 107 ? -7.956 6.404 21.596 1.00 84.12 107 THR A O 1
ATOM 858 N N . ILE A 1 108 ? -7.264 4.878 20.092 1.00 82.56 108 ILE A N 1
ATOM 859 C CA . ILE A 1 108 ? -8.370 3.950 20.308 1.00 82.56 108 ILE A CA 1
ATOM 860 C C . ILE A 1 108 ? -8.062 3.058 21.515 1.00 82.56 108 ILE A C 1
ATOM 862 O O . ILE A 1 108 ? -7.080 2.308 21.507 1.00 82.56 108 ILE A O 1
ATOM 866 N N . PRO A 1 109 ? -8.914 3.070 22.553 1.00 79.12 109 PRO A N 1
ATOM 867 C CA . PRO A 1 109 ? -8.758 2.155 23.667 1.00 79.12 109 PRO A CA 1
ATOM 868 C C . PRO A 1 109 ? -9.083 0.717 23.246 1.00 79.12 109 PRO A C 1
ATOM 870 O O . PRO A 1 109 ? -9.886 0.480 22.345 1.00 79.12 109 PRO A O 1
ATOM 873 N N . ASN A 1 110 ? -8.509 -0.265 23.943 1.00 75.31 110 ASN A N 1
ATOM 874 C CA . ASN A 1 110 ? -8.856 -1.659 23.678 1.00 75.31 110 ASN A CA 1
ATOM 875 C C . ASN A 1 110 ? -10.331 -1.937 24.025 1.00 75.31 110 ASN A C 1
ATOM 877 O O . ASN A 1 110 ? -10.857 -1.394 25.009 1.00 75.31 110 ASN A O 1
ATOM 881 N N . ILE A 1 111 ? -10.982 -2.787 23.232 1.00 71.88 111 ILE A N 1
ATOM 882 C CA . ILE A 1 111 ? -12.362 -3.214 23.481 1.00 71.88 111 ILE A CA 1
ATOM 883 C C . ILE A 1 111 ? -12.358 -4.118 24.726 1.00 71.88 111 ILE A C 1
ATOM 885 O O . ILE A 1 111 ? -11.497 -4.995 24.814 1.00 71.88 111 ILE A O 1
ATOM 889 N N . PRO A 1 112 ? -13.235 -3.880 25.719 1.00 67.19 112 PRO A N 1
ATOM 890 C CA . PRO A 1 112 ? -13.376 -4.785 26.856 1.00 67.19 112 PRO A CA 1
ATOM 891 C C . PRO A 1 112 ? -13.865 -6.157 26.386 1.00 67.19 112 PRO A C 1
ATOM 893 O O . PRO A 1 112 ? -14.711 -6.237 25.497 1.00 67.19 112 PRO A O 1
ATOM 896 N N . ASP A 1 113 ? -13.324 -7.214 26.985 1.00 66.62 113 ASP A N 1
ATOM 897 C CA . ASP A 1 113 ? -13.745 -8.581 26.685 1.00 66.62 113 ASP A CA 1
ATOM 898 C C . ASP A 1 113 ? -15.193 -8.822 27.138 1.00 66.62 113 ASP A C 1
ATOM 900 O O . ASP A 1 113 ? -15.687 -8.152 28.050 1.00 66.62 113 ASP A O 1
ATOM 904 N N . ASN A 1 114 ? -15.875 -9.787 26.521 1.00 62.66 114 ASN A N 1
ATOM 905 C CA . ASN A 1 114 ? -17.279 -10.086 26.827 1.00 62.66 114 ASN A CA 1
ATOM 906 C C . ASN A 1 114 ? -17.482 -10.618 28.257 1.00 62.66 114 ASN A C 1
ATOM 908 O O . ASN A 1 114 ? -18.601 -10.569 28.763 1.00 62.66 114 ASN A O 1
ATOM 912 N N . GLU A 1 115 ? -16.420 -11.102 28.906 1.00 62.31 115 GLU A N 1
ATOM 913 C CA . GLU A 1 115 ? -16.434 -11.577 30.296 1.00 62.31 115 GLU A CA 1
ATOM 914 C C . GLU A 1 115 ? -16.168 -10.481 31.338 1.00 62.31 115 GLU A C 1
ATOM 916 O O . GLU A 1 115 ? -16.225 -10.765 32.534 1.00 62.31 115 GLU A O 1
ATOM 921 N N . VAL A 1 116 ? -15.871 -9.240 30.930 1.00 58.59 116 VAL A N 1
ATOM 922 C CA . VAL A 1 116 ? -15.649 -8.147 31.888 1.00 58.59 116 VAL A CA 1
ATOM 923 C C . VAL A 1 116 ? -17.013 -7.555 32.293 1.00 58.59 116 VAL A C 1
ATOM 925 O O . VAL A 1 116 ? -17.683 -6.993 31.421 1.00 58.59 116 VAL A O 1
ATOM 928 N N . PRO A 1 117 ? -17.445 -7.707 33.564 1.00 58.12 117 PRO A N 1
ATOM 929 C CA . PRO A 1 117 ? -18.768 -7.286 34.036 1.00 58.12 117 PRO A CA 1
ATOM 930 C C . PRO A 1 117 ? -18.962 -5.765 34.072 1.00 58.12 117 PRO A C 1
ATOM 932 O O . PRO A 1 117 ? -17.960 -5.024 34.214 1.00 58.12 117 PRO A O 1
#

Sequence (117 aa):
MLSIDTISNNKEETLIGLKKRGFKDLKIIDKIIDLNLSRKKIQQELDQILFESNNISKKISEIFKSGNNDDSVSTLKEKSSDLKLKSKNLSDQLEKTKSDIFELLTTIPNIPDNEVP

Foldseek 3Di:
DDDLCCCQVVVVLLLVLCVVVVNDPSVLSVVLVVLVVVLVVLVVVLVVLVVLLVVLVVVLVVCVVVVDPDPVNVVSVVSNVVSVVSNVVSVVVNVVSVVVSVVSVVVRDDRDDPPDD

Radius of gyration: 22.32 Å; chains: 1; bounding box: 43×21×66 Å